Protein AF-A0A392MP93-F1 (afdb_monomer_lite)

Sequence (137 aa):
MNMLGHELLELIEVGVLEEDDIERVMSAKFNPNRCGFERKGDIWIRRGRKPDGVCLVVGTGTRGFENNSISDVIFSSSTVKKVGDSKAQYFWEAFPAGSDPLDRTTYMFTYVEPQPGSPKLEELLAEYWNLMPEYQA

Foldseek 3Di:
DDPVVVLVVLLVVQPQDPPVCVVVVVPDPPPPQFDDDPPPGTDDDQPPPHDQKDKQKDKDWDFDQPPAPDKDCWDFPDDFDCQFNWTWTKIKTKHQDDDDSRIMIIMIIIMTGSHRRPHHSVNVVVVCVVCVVVVSD

Organism: NCBI:txid97028

Secondary structure (DSSP, 8-state):
--HHHHHHHHHHHTTSS-HHHHHHHTTS---TT--EETTTEE--SSTTPPPS-EEEEEEEEEE--SS-S--EEEE-----EEETTEEE--EEEEEE-SSSTTEEEEEEEEEE---TTPPPHHHHHHHHHHHHHHHT-

Structure (mmCIF, N/CA/C/O backbone):
data_AF-A0A392MP93-F1
#
_entry.id   AF-A0A392MP93-F1
#
loop_
_atom_site.group_PDB
_atom_site.id
_atom_site.type_symbol
_atom_site.label_atom_id
_atom_site.label_alt_id
_atom_site.label_comp_id
_atom_site.label_asym_id
_atom_site.label_entity_id
_atom_site.label_seq_id
_atom_site.pdbx_PDB_ins_code
_atom_site.Cartn_x
_atom_site.Cartn_y
_atom_site.Cartn_z
_atom_site.occupancy
_atom_site.B_iso_or_equiv
_atom_site.auth_seq_id
_atom_site.auth_comp_id
_atom_site.auth_asym_id
_atom_site.auth_atom_id
_atom_site.pdbx_PDB_model_num
ATOM 1 N N . MET A 1 1 ? 11.183 11.822 22.420 1.00 38.47 1 MET A N 1
ATOM 2 C CA . MET A 1 1 ? 10.308 11.053 21.514 1.00 38.47 1 MET A CA 1
ATOM 3 C C . MET A 1 1 ? 9.676 12.039 20.543 1.00 38.47 1 MET A C 1
ATOM 5 O O . MET A 1 1 ? 9.160 13.053 20.995 1.00 38.47 1 MET A O 1
ATOM 9 N N . ASN A 1 2 ? 9.858 11.861 19.233 1.00 44.94 2 ASN A N 1
ATOM 10 C CA . ASN A 1 2 ? 9.216 12.718 18.228 1.00 44.94 2 ASN A CA 1
ATOM 11 C C . ASN A 1 2 ? 7.726 12.341 18.109 1.00 44.94 2 ASN A C 1
ATOM 13 O O . ASN A 1 2 ? 7.334 11.248 18.501 1.00 44.94 2 ASN A O 1
ATOM 17 N N . MET A 1 3 ? 6.900 13.245 17.578 1.00 47.88 3 MET A N 1
ATOM 18 C CA . MET A 1 3 ? 5.441 13.064 17.462 1.00 47.88 3 MET A CA 1
ATOM 19 C C . MET A 1 3 ? 5.053 11.780 16.698 1.00 47.88 3 MET A C 1
ATOM 21 O O . MET A 1 3 ? 4.071 11.141 17.051 1.00 47.88 3 MET A O 1
ATOM 25 N N . LEU A 1 4 ? 5.900 11.352 15.748 1.00 60.00 4 LEU A N 1
ATOM 26 C CA . LEU A 1 4 ? 5.768 10.094 15.000 1.00 60.00 4 LEU A CA 1
ATOM 27 C C . LEU A 1 4 ? 5.713 8.855 15.911 1.00 60.00 4 LEU A C 1
ATOM 29 O O . LEU A 1 4 ? 4.983 7.918 15.625 1.00 60.00 4 LEU A O 1
ATOM 33 N N . GLY A 1 5 ? 6.465 8.852 17.018 1.00 64.62 5 GLY A N 1
ATOM 34 C CA . GLY A 1 5 ? 6.482 7.720 17.944 1.00 64.62 5 GLY A CA 1
ATOM 35 C C . GLY A 1 5 ? 5.142 7.510 18.647 1.00 64.62 5 GLY A C 1
ATOM 36 O O . GLY A 1 5 ? 4.750 6.374 18.862 1.00 64.62 5 GLY A O 1
ATOM 37 N N . HIS A 1 6 ? 4.415 8.584 18.969 1.00 66.69 6 HIS A N 1
ATOM 38 C CA . HIS A 1 6 ? 3.086 8.461 19.574 1.00 66.69 6 HIS A CA 1
ATOM 39 C C . HIS A 1 6 ? 2.042 7.965 18.568 1.00 66.69 6 HIS A C 1
ATOM 41 O O . HIS A 1 6 ? 1.244 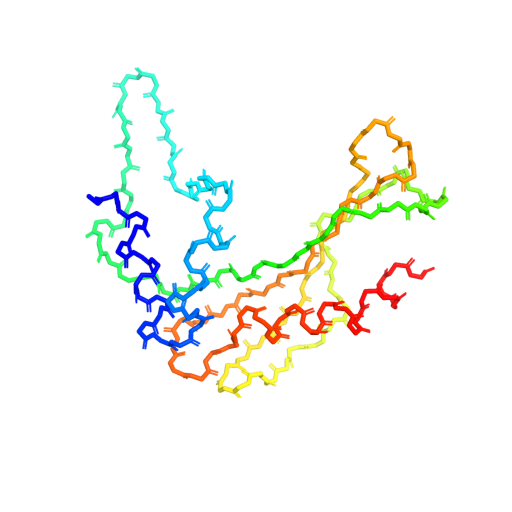7.106 18.918 1.00 66.69 6 HIS A O 1
ATOM 47 N N . GLU A 1 7 ? 2.084 8.440 17.319 1.00 68.31 7 GLU A N 1
ATOM 48 C CA . GLU A 1 7 ? 1.169 7.976 16.264 1.00 68.31 7 GLU A CA 1
ATOM 49 C C . GLU A 1 7 ? 1.387 6.489 15.930 1.00 68.31 7 GLU A C 1
ATOM 51 O O . GLU A 1 7 ? 0.424 5.756 15.727 1.00 68.31 7 GLU A O 1
ATOM 56 N N . LEU A 1 8 ? 2.637 6.010 15.934 1.00 73.56 8 LEU A N 1
ATOM 57 C CA . LEU A 1 8 ? 2.934 4.585 15.736 1.00 73.56 8 LEU A CA 1
ATOM 58 C C . LEU A 1 8 ? 2.447 3.715 16.903 1.00 73.56 8 LEU A C 1
ATOM 60 O O . LEU A 1 8 ? 1.941 2.622 16.670 1.00 73.56 8 LEU A O 1
ATOM 64 N N . LEU A 1 9 ? 2.537 4.206 18.144 1.00 78.88 9 LEU A N 1
ATOM 65 C CA . LEU A 1 9 ? 1.979 3.501 19.303 1.00 78.88 9 LEU A CA 1
ATOM 66 C C . LEU A 1 9 ? 0.454 3.365 19.221 1.00 78.88 9 LEU A C 1
ATOM 68 O O . LEU A 1 9 ? -0.081 2.345 19.642 1.00 78.88 9 LEU A O 1
ATOM 72 N N . GLU A 1 10 ? -0.251 4.348 18.653 1.00 80.06 10 GLU A N 1
ATOM 73 C CA . GLU A 1 10 ? -1.696 4.230 18.415 1.00 80.06 10 GLU A CA 1
ATOM 74 C C . GLU A 1 10 ? -2.017 3.114 17.412 1.00 80.06 10 GLU A C 1
ATOM 76 O O . GLU A 1 10 ? -3.016 2.420 17.581 1.00 80.06 10 GLU A O 1
ATOM 81 N N . LEU A 1 11 ? -1.166 2.902 16.400 1.00 80.31 11 LEU A N 1
ATOM 82 C CA . LEU A 1 11 ? -1.318 1.800 15.441 1.00 80.31 11 LEU A CA 1
ATOM 83 C C . LEU A 1 11 ? -1.047 0.427 16.065 1.00 80.31 11 LEU A C 1
ATOM 85 O O . LEU A 1 11 ? -1.688 -0.547 15.669 1.00 80.31 11 LEU A O 1
ATOM 89 N N . ILE A 1 12 ? -0.158 0.357 17.058 1.00 84.00 12 ILE A N 1
ATOM 90 C CA . ILE A 1 12 ? 0.022 -0.845 17.883 1.00 84.00 12 ILE A CA 1
ATOM 91 C C . ILE A 1 12 ? -1.200 -1.079 18.766 1.00 84.00 12 ILE A C 1
ATOM 93 O O . ILE A 1 12 ? -1.694 -2.200 18.840 1.00 84.00 12 ILE A O 1
ATOM 97 N N . GLU A 1 13 ? -1.730 -0.026 19.394 1.00 83.25 13 GLU A N 1
ATOM 98 C CA . GLU A 1 13 ? -2.925 -0.115 20.242 1.00 83.25 13 GLU A CA 1
ATOM 99 C C . GLU A 1 13 ? -4.121 -0.704 19.474 1.00 83.25 13 GLU A C 1
ATOM 101 O O . GLU A 1 13 ? -4.869 -1.513 20.022 1.00 83.25 13 GLU A O 1
ATOM 106 N N . VAL A 1 14 ? -4.286 -0.343 18.195 1.00 82.75 14 VAL A N 1
ATOM 107 C CA . VAL A 1 14 ? -5.352 -0.893 17.336 1.00 82.75 14 VAL A CA 1
ATOM 108 C C . VAL A 1 14 ? -4.972 -2.202 16.629 1.00 82.75 14 VAL A C 1
ATOM 110 O O . VAL A 1 14 ? -5.807 -2.769 15.925 1.00 82.75 14 VAL A O 1
ATOM 113 N N . GLY A 1 15 ? -3.747 -2.700 16.825 1.00 81.75 15 GLY A N 1
ATOM 114 C CA . GLY A 1 15 ? -3.266 -3.978 16.293 1.00 81.75 15 GLY A CA 1
ATOM 115 C C . GLY A 1 15 ? -2.905 -3.979 14.806 1.00 81.75 15 GLY A C 1
ATOM 116 O O . GLY A 1 15 ? -2.787 -5.051 14.226 1.00 81.75 15 GLY A O 1
ATOM 117 N N . VAL A 1 16 ? -2.740 -2.807 14.183 1.00 82.56 16 VAL A N 1
ATOM 118 C CA . VAL A 1 16 ? -2.316 -2.667 12.773 1.00 82.56 16 VAL A CA 1
ATOM 119 C C . VAL A 1 16 ? -0.813 -2.932 12.609 1.00 82.56 16 VAL A C 1
ATOM 121 O O . VAL A 1 16 ? -0.382 -3.392 11.548 1.00 82.56 16 VAL A O 1
ATOM 124 N N . LEU A 1 17 ? -0.033 -2.636 13.653 1.00 83.19 17 LEU A N 1
ATOM 125 C CA . LEU A 1 17 ? 1.405 -2.886 13.765 1.00 83.19 17 LEU A CA 1
ATOM 126 C C . LEU A 1 17 ? 1.704 -3.667 15.049 1.00 83.19 17 LEU A C 1
ATOM 128 O O . LEU A 1 17 ? 0.985 -3.536 16.038 1.00 83.19 17 LEU A O 1
ATOM 132 N N . GLU A 1 18 ? 2.800 -4.414 15.058 1.00 80.75 18 GLU A N 1
ATOM 133 C CA . GLU A 1 18 ? 3.396 -4.996 16.262 1.00 80.75 18 GLU A CA 1
ATOM 134 C C . GLU A 1 18 ? 4.541 -4.107 16.787 1.00 80.75 18 GLU A C 1
ATOM 136 O O . GLU A 1 18 ? 5.069 -3.258 16.066 1.00 80.75 18 GLU A O 1
ATOM 141 N N . GLU A 1 19 ? 4.946 -4.263 18.054 1.00 77.31 19 GLU A N 1
ATOM 142 C CA . GLU A 1 19 ? 6.067 -3.478 18.617 1.00 77.31 19 GLU A CA 1
ATOM 143 C C . GLU A 1 19 ? 7.356 -3.657 17.800 1.00 77.31 19 GLU A C 1
ATOM 145 O O . GLU A 1 19 ? 8.041 -2.676 17.495 1.00 77.31 19 GLU A O 1
ATOM 150 N N . ASP A 1 20 ? 7.615 -4.885 17.349 1.00 75.69 20 ASP A N 1
ATOM 151 C CA . ASP A 1 20 ? 8.752 -5.239 16.496 1.00 75.69 20 ASP A CA 1
ATOM 152 C C . ASP A 1 20 ? 8.663 -4.620 15.085 1.00 75.69 20 ASP A C 1
ATOM 154 O O . ASP A 1 20 ? 9.679 -4.486 14.393 1.00 75.69 20 ASP A O 1
ATOM 158 N N . ASP A 1 21 ? 7.469 -4.207 14.640 1.00 68.56 21 ASP A N 1
ATOM 159 C CA . ASP A 1 21 ? 7.291 -3.543 13.347 1.00 68.56 21 ASP A CA 1
ATOM 160 C C . ASP A 1 21 ? 7.785 -2.098 13.372 1.00 68.56 21 ASP A C 1
ATOM 162 O O . ASP A 1 21 ? 8.176 -1.583 12.326 1.00 68.56 21 ASP A O 1
ATOM 166 N N . ILE A 1 22 ? 7.836 -1.431 14.533 1.00 66.31 22 ILE A N 1
ATOM 167 C CA . ILE A 1 22 ? 8.288 -0.030 14.617 1.00 66.31 22 ILE A CA 1
ATOM 168 C C . ILE A 1 22 ? 9.707 0.120 14.065 1.00 66.31 22 ILE A C 1
ATOM 170 O O . ILE A 1 22 ? 9.977 1.054 13.303 1.00 66.31 22 ILE A O 1
ATOM 174 N N . GLU A 1 23 ? 10.613 -0.794 14.418 1.00 62.12 23 GLU A N 1
ATOM 175 C CA . GLU A 1 23 ? 12.000 -0.742 13.944 1.00 62.12 23 GLU A CA 1
ATOM 176 C C . GLU A 1 23 ? 12.103 -0.981 12.430 1.00 62.12 23 GLU A C 1
ATOM 178 O O . GLU A 1 23 ? 12.975 -0.408 11.775 1.00 62.12 23 GLU A O 1
ATOM 183 N N . ARG A 1 24 ? 11.187 -1.772 11.853 1.00 57.94 24 ARG A N 1
ATOM 184 C CA . ARG A 1 24 ? 11.163 -2.102 10.417 1.00 57.94 24 ARG A CA 1
ATOM 185 C C . ARG A 1 24 ? 10.460 -1.043 9.566 1.00 57.94 24 ARG A C 1
ATOM 187 O O . ARG A 1 24 ? 10.929 -0.722 8.473 1.00 57.94 24 ARG A O 1
ATOM 194 N N . VAL A 1 25 ? 9.363 -0.474 10.064 1.00 56.66 25 VAL A N 1
ATOM 195 C CA . VAL A 1 25 ? 8.553 0.550 9.384 1.00 56.66 25 VAL A CA 1
ATOM 196 C C . VAL A 1 25 ? 9.287 1.895 9.348 1.00 56.66 25 VAL A C 1
ATOM 198 O O . VAL A 1 25 ? 9.160 2.648 8.383 1.00 56.66 25 VAL A O 1
ATOM 201 N N . MET A 1 26 ? 10.135 2.191 10.339 1.00 52.38 26 MET A N 1
ATOM 202 C CA . MET A 1 26 ? 10.916 3.434 10.398 1.00 52.38 26 MET A CA 1
ATOM 203 C C . MET A 1 26 ? 12.247 3.405 9.615 1.00 52.38 26 MET A C 1
ATOM 205 O O . MET A 1 26 ? 13.220 4.038 10.030 1.00 52.38 26 MET A O 1
ATOM 209 N N . SER A 1 27 ? 12.323 2.742 8.455 1.00 45.78 27 SER A N 1
ATOM 210 C CA . SER A 1 27 ? 13.537 2.793 7.609 1.00 45.78 27 SER A CA 1
ATOM 211 C C . SER A 1 27 ? 13.730 4.146 6.900 1.00 45.78 27 SER A C 1
ATOM 213 O O . SER A 1 27 ? 14.850 4.520 6.549 1.00 45.78 27 SER A O 1
ATOM 215 N N . ALA A 1 28 ? 12.662 4.938 6.773 1.00 43.81 28 ALA A N 1
ATOM 216 C CA . ALA A 1 28 ? 12.708 6.325 6.334 1.00 43.81 28 ALA A CA 1
ATOM 217 C C . ALA A 1 28 ? 11.774 7.178 7.203 1.00 43.81 28 ALA A C 1
ATOM 219 O O . ALA A 1 28 ? 10.625 6.814 7.441 1.00 43.81 28 ALA A O 1
ATOM 220 N N . LYS A 1 29 ? 12.242 8.352 7.657 1.00 40.66 29 LYS A N 1
ATOM 221 C CA . LYS A 1 29 ? 11.376 9.384 8.257 1.00 40.66 29 LYS A CA 1
ATOM 222 C C . LYS A 1 29 ? 10.448 9.945 7.178 1.00 40.66 29 LYS A C 1
ATOM 224 O O . LYS A 1 29 ? 10.682 11.034 6.658 1.00 40.66 29 LYS A O 1
ATOM 229 N N . PHE A 1 30 ? 9.393 9.217 6.846 1.00 41.09 30 PHE A N 1
ATOM 230 C CA . PHE A 1 30 ? 8.268 9.788 6.131 1.00 41.09 30 PHE A CA 1
ATOM 231 C C . PHE A 1 30 ? 7.517 10.673 7.126 1.00 41.09 30 PHE A C 1
ATOM 233 O O . PHE A 1 30 ? 7.134 10.222 8.203 1.00 41.09 30 PHE A O 1
ATOM 240 N N . ASN A 1 31 ? 7.394 11.963 6.823 1.00 43.34 31 ASN A N 1
ATOM 241 C CA . ASN A 1 31 ? 6.705 12.927 7.676 1.00 43.34 31 ASN A CA 1
ATOM 242 C C . ASN A 1 31 ? 5.464 13.416 6.920 1.00 43.34 31 ASN A C 1
ATOM 244 O O . ASN A 1 31 ? 5.537 14.466 6.275 1.00 43.34 31 ASN A O 1
ATOM 248 N N . PRO A 1 32 ? 4.356 12.645 6.938 1.00 43.38 32 PRO A N 1
ATOM 249 C CA . PRO A 1 32 ? 3.257 12.820 5.991 1.00 43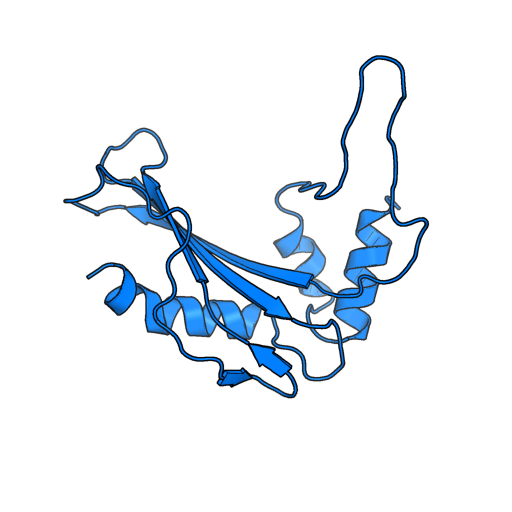.38 32 PRO A CA 1
ATOM 250 C C . PRO A 1 32 ? 2.527 14.165 6.082 1.00 43.38 32 PRO A C 1
ATOM 252 O O . PRO A 1 32 ? 1.641 14.419 5.281 1.00 43.38 32 PRO A O 1
ATOM 255 N N . ASN A 1 33 ? 2.876 15.043 7.027 1.00 47.00 33 ASN A N 1
ATOM 256 C CA . ASN A 1 33 ? 2.181 16.310 7.244 1.00 47.00 33 ASN A CA 1
ATOM 257 C C . ASN A 1 33 ? 3.115 17.511 7.499 1.00 47.00 33 ASN A C 1
ATOM 259 O O . ASN A 1 33 ? 2.655 18.542 7.990 1.00 47.00 33 ASN A O 1
ATOM 263 N N . ARG A 1 34 ? 4.421 17.424 7.192 1.00 45.47 34 ARG A N 1
ATOM 264 C CA . ARG A 1 34 ? 5.354 18.550 7.404 1.00 45.47 34 ARG A CA 1
ATOM 265 C C . ARG A 1 34 ? 5.478 19.423 6.156 1.00 45.47 34 ARG A C 1
ATOM 267 O O . ARG A 1 34 ? 6.396 19.255 5.360 1.00 45.47 34 ARG A O 1
ATOM 274 N N . CYS A 1 35 ? 4.611 20.425 6.034 1.00 43.94 35 CYS A N 1
ATOM 275 C CA . CYS A 1 35 ? 4.911 21.593 5.204 1.00 43.94 35 CYS A CA 1
ATOM 276 C C . CYS A 1 35 ? 5.760 22.579 6.015 1.00 43.94 35 CYS A C 1
ATOM 278 O O . CYS A 1 35 ? 5.248 23.283 6.886 1.00 43.94 35 CYS A O 1
ATOM 280 N N . GLY A 1 36 ? 7.061 22.630 5.732 1.00 45.44 36 GLY A N 1
ATOM 281 C CA . GLY A 1 36 ? 7.942 23.681 6.234 1.00 45.44 36 GLY A CA 1
ATOM 282 C C . GLY A 1 36 ? 7.949 24.864 5.270 1.00 45.44 36 GLY A C 1
ATOM 283 O O . GLY A 1 36 ? 8.347 24.714 4.120 1.00 45.44 36 GLY A O 1
ATOM 284 N N . PHE A 1 37 ? 7.532 26.046 5.727 1.00 53.81 37 PHE A N 1
ATOM 285 C CA . PHE A 1 37 ? 7.818 27.296 5.018 1.00 53.81 37 PHE A CA 1
ATOM 286 C C . PHE A 1 37 ? 9.018 27.962 5.691 1.00 53.81 37 PHE A C 1
ATOM 288 O O . PHE A 1 37 ? 9.019 28.100 6.915 1.00 53.81 37 PHE A O 1
ATOM 295 N N . GLU A 1 38 ? 9.983 28.439 4.898 1.00 47.69 38 GLU A N 1
ATOM 296 C CA . GLU A 1 38 ? 11.264 29.051 5.320 1.00 47.69 38 GLU A CA 1
ATOM 297 C C . GLU A 1 38 ? 11.160 30.083 6.460 1.00 47.69 38 GLU A C 1
ATOM 299 O O . GLU A 1 38 ? 12.132 30.339 7.161 1.00 47.69 38 GLU A O 1
ATOM 304 N N . ARG A 1 39 ? 9.978 30.680 6.668 1.00 54.66 39 ARG A N 1
ATOM 305 C CA . ARG A 1 39 ? 9.729 31.716 7.684 1.00 54.66 39 ARG A CA 1
ATOM 306 C C . ARG A 1 39 ? 8.593 31.416 8.668 1.00 54.66 39 ARG A C 1
ATOM 308 O O . ARG A 1 39 ? 8.275 32.282 9.476 1.00 54.66 39 ARG A O 1
ATOM 315 N N . LYS A 1 40 ? 7.946 30.244 8.604 1.00 54.69 40 LYS A N 1
ATOM 316 C CA . LYS A 1 40 ? 6.818 29.894 9.501 1.00 54.69 40 LYS A CA 1
ATOM 317 C C . LYS A 1 40 ? 7.088 28.707 10.430 1.00 54.69 40 LYS A C 1
ATOM 319 O O . LYS A 1 40 ? 6.224 28.390 11.240 1.00 54.69 40 LYS A O 1
ATOM 324 N N . GLY A 1 41 ? 8.272 28.097 10.353 1.00 54.12 41 GLY A N 1
ATOM 325 C CA . GLY A 1 41 ? 8.586 26.897 11.127 1.00 54.12 41 GLY A CA 1
ATOM 326 C C . GLY A 1 41 ? 7.703 25.707 10.738 1.00 54.12 41 GLY A C 1
ATOM 327 O O . GLY A 1 41 ? 6.986 25.744 9.735 1.00 54.12 41 GLY A O 1
ATOM 328 N N . ASP A 1 42 ? 7.770 24.642 11.532 1.00 54.03 42 ASP A N 1
ATOM 329 C CA . ASP A 1 42 ? 6.947 23.451 11.329 1.00 54.03 42 ASP A CA 1
ATOM 330 C C . ASP A 1 42 ? 5.502 23.710 11.756 1.00 54.03 42 ASP A C 1
ATOM 332 O O . ASP A 1 42 ? 5.236 24.024 12.919 1.00 54.03 42 ASP A O 1
ATOM 336 N N . ILE A 1 43 ? 4.557 23.539 10.833 1.00 52.03 43 ILE A N 1
ATOM 337 C CA . ILE A 1 43 ? 3.128 23.625 11.137 1.00 52.03 43 ILE A CA 1
ATOM 338 C C . ILE A 1 43 ? 2.585 22.206 11.307 1.00 52.03 43 ILE A C 1
ATOM 340 O O . ILE A 1 43 ? 2.503 21.443 10.349 1.00 52.03 43 ILE A O 1
ATOM 344 N N . TRP A 1 44 ? 2.190 21.869 12.535 1.00 56.97 44 TRP A N 1
ATOM 345 C CA . TRP A 1 44 ? 1.573 20.586 12.879 1.00 56.97 44 TRP A CA 1
ATOM 346 C C . TRP A 1 44 ? 0.050 20.732 12.903 1.00 56.97 44 TRP A C 1
ATOM 348 O O . TRP A 1 44 ? -0.499 21.438 13.749 1.00 56.97 44 TRP A O 1
ATOM 358 N N . ILE A 1 45 ? -0.645 20.070 11.979 1.00 57.09 45 ILE A N 1
ATOM 359 C CA . ILE A 1 45 ? -2.082 20.306 11.754 1.00 57.09 45 ILE A CA 1
ATOM 360 C C . ILE A 1 45 ? -2.964 19.543 12.764 1.00 57.09 45 ILE A C 1
ATOM 362 O O . ILE A 1 45 ? -4.066 19.991 13.072 1.00 57.09 45 ILE A O 1
ATOM 366 N N . ARG A 1 46 ? -2.485 18.429 13.343 1.00 58.94 46 ARG A N 1
ATOM 367 C CA . ARG A 1 46 ? -3.341 17.492 14.102 1.00 58.94 46 ARG A CA 1
ATOM 368 C C . ARG A 1 46 ? -3.328 17.602 15.629 1.00 58.94 46 ARG A C 1
ATOM 370 O O . ARG A 1 46 ? -4.208 17.028 16.255 1.00 58.94 46 ARG A O 1
ATOM 377 N N . ARG A 1 47 ? -2.406 18.359 16.244 1.00 64.88 47 ARG A N 1
ATOM 378 C CA . ARG A 1 47 ? -2.357 18.620 17.710 1.00 64.88 47 ARG A CA 1
ATOM 379 C C . ARG A 1 47 ? -2.606 17.380 18.608 1.00 64.88 47 ARG A C 1
ATOM 381 O O . ARG A 1 47 ? -3.269 17.501 19.632 1.00 64.88 47 ARG A O 1
ATOM 388 N N . GLY A 1 48 ? -2.097 16.202 18.234 1.00 63.75 48 GLY A N 1
ATOM 389 C CA . GLY A 1 48 ? -2.268 14.961 19.010 1.00 63.75 48 GLY A CA 1
ATOM 390 C C . GLY A 1 48 ? -3.650 14.301 18.910 1.00 63.75 48 GLY A C 1
ATOM 391 O O . GLY A 1 48 ? -3.969 13.436 19.715 1.00 63.75 48 GLY A O 1
ATOM 392 N N . ARG A 1 49 ? -4.495 14.712 17.958 1.00 67.62 49 ARG A N 1
ATOM 393 C CA . ARG A 1 49 ? -5.753 14.022 17.656 1.00 67.62 49 ARG A CA 1
ATOM 394 C C . ARG A 1 49 ? -5.468 12.756 16.843 1.00 67.62 49 ARG A C 1
ATOM 396 O O . ARG A 1 49 ? -4.792 12.855 15.816 1.00 67.62 49 ARG A O 1
ATOM 403 N N . LYS A 1 50 ? -6.051 11.626 17.268 1.00 68.69 50 LYS A N 1
ATOM 404 C CA . LYS A 1 50 ? -5.989 10.348 16.542 1.00 68.69 50 LYS A CA 1
ATOM 405 C C . LYS A 1 50 ? -6.422 10.526 15.075 1.00 68.69 50 LYS A C 1
ATOM 407 O O . LYS A 1 50 ? -7.345 11.307 14.812 1.00 68.69 50 LYS A O 1
ATOM 412 N N . PRO A 1 51 ? -5.772 9.847 14.114 1.00 71.75 51 PRO A N 1
ATOM 413 C CA . PRO A 1 51 ? -6.179 9.883 12.715 1.00 71.75 51 PRO A CA 1
ATOM 414 C C . PRO A 1 51 ? -7.595 9.318 12.528 1.00 71.75 51 PRO A C 1
ATOM 416 O O . PRO A 1 51 ? -7.859 8.196 12.935 1.00 71.75 51 PRO A O 1
ATOM 419 N N . ASP A 1 52 ? -8.481 10.046 11.835 1.00 76.00 52 ASP A N 1
ATOM 420 C CA . ASP A 1 52 ? -9.814 9.528 11.448 1.00 76.00 52 ASP A CA 1
ATOM 421 C C . ASP A 1 52 ? -9.734 8.460 10.327 1.00 76.00 52 ASP A C 1
ATOM 423 O O . ASP A 1 52 ? -10.722 7.834 9.962 1.00 76.00 52 ASP A O 1
ATOM 427 N N . GLY A 1 53 ? -8.548 8.275 9.742 1.00 78.75 53 GLY A N 1
ATOM 428 C CA . GLY A 1 53 ? -8.274 7.326 8.671 1.00 78.75 53 GLY A CA 1
ATOM 429 C C . GLY A 1 53 ? -6.776 7.224 8.409 1.00 78.75 53 GLY A C 1
ATOM 430 O O . GLY A 1 53 ? -6.030 8.191 8.612 1.00 78.75 53 GLY A O 1
ATOM 431 N N . VAL A 1 54 ? -6.343 6.051 7.959 1.00 84.00 54 VAL A N 1
ATOM 432 C CA . VAL A 1 54 ? -4.953 5.734 7.627 1.00 84.00 54 VAL A CA 1
ATOM 433 C C . VAL A 1 54 ? -4.864 5.177 6.211 1.00 84.00 54 VAL A C 1
ATOM 435 O O . VAL A 1 54 ? -5.758 4.467 5.752 1.00 84.00 54 VAL A O 1
ATOM 438 N N . CYS A 1 55 ? -3.782 5.521 5.514 1.00 87.88 55 CYS A N 1
ATOM 439 C CA . CYS A 1 55 ? -3.409 4.889 4.255 1.00 87.88 55 CYS A CA 1
ATOM 440 C C . CYS A 1 55 ? -2.325 3.858 4.564 1.00 87.88 55 CYS A C 1
ATOM 442 O O . CYS A 1 55 ? -1.233 4.233 4.995 1.00 87.88 55 CYS A O 1
ATOM 444 N N . LEU A 1 56 ? -2.639 2.579 4.387 1.00 87.00 56 LEU A N 1
ATOM 445 C CA . LEU A 1 56 ? -1.665 1.501 4.506 1.00 87.00 56 LEU A CA 1
ATOM 446 C C . LEU A 1 56 ? -1.052 1.270 3.133 1.00 87.00 56 LEU A C 1
ATOM 448 O O . LEU A 1 56 ? -1.790 1.090 2.166 1.00 87.00 56 LEU A O 1
ATOM 452 N N . VAL A 1 57 ? 0.277 1.287 3.055 1.00 90.50 57 VAL A N 1
ATOM 453 C CA . VAL A 1 57 ? 1.030 1.169 1.803 1.00 90.50 57 VAL A CA 1
ATOM 454 C C . VAL A 1 57 ? 2.083 0.083 1.965 1.00 90.50 57 VAL A C 1
ATOM 456 O O . VAL A 1 57 ? 2.870 0.115 2.908 1.00 90.50 57 VAL A O 1
ATOM 459 N N . VAL A 1 58 ? 2.121 -0.848 1.020 1.00 89.56 58 VAL A N 1
ATOM 460 C CA . VAL A 1 58 ? 3.187 -1.842 0.864 1.00 89.56 58 VAL A CA 1
ATOM 461 C C . VAL A 1 58 ? 3.725 -1.755 -0.554 1.00 89.56 58 VAL A C 1
ATOM 463 O O . VAL A 1 58 ? 3.012 -1.359 -1.473 1.00 89.56 58 VAL A O 1
ATOM 466 N N . GLY A 1 59 ? 4.986 -2.103 -0.761 1.00 91.56 59 GLY A N 1
ATOM 467 C CA . GLY A 1 59 ? 5.535 -2.115 -2.106 1.00 91.56 59 GLY A CA 1
ATOM 468 C C . GLY A 1 59 ? 6.981 -2.542 -2.165 1.00 91.56 59 GLY A C 1
ATOM 469 O O . GLY A 1 59 ? 7.656 -2.677 -1.145 1.00 91.56 59 GLY A O 1
ATOM 470 N N . THR A 1 60 ? 7.444 -2.755 -3.389 1.00 89.56 60 THR A N 1
ATOM 471 C CA . THR A 1 60 ? 8.799 -3.218 -3.672 1.00 89.56 60 THR A CA 1
ATOM 472 C C . THR A 1 60 ? 9.378 -2.512 -4.889 1.00 89.56 60 THR A C 1
ATOM 474 O O . THR A 1 60 ? 8.646 -2.038 -5.758 1.00 89.56 60 THR A O 1
ATOM 477 N N . GLY A 1 61 ? 10.708 -2.423 -4.927 1.00 90.38 61 GLY A N 1
ATOM 478 C CA . GLY A 1 61 ? 11.468 -2.133 -6.139 1.00 90.38 61 GLY A CA 1
ATOM 479 C C . GLY A 1 61 ? 11.973 -3.448 -6.720 1.00 90.38 61 GLY A C 1
ATOM 480 O O . GLY A 1 61 ? 12.704 -4.177 -6.050 1.00 90.38 61 GLY A O 1
ATOM 481 N N . THR A 1 62 ? 11.570 -3.760 -7.944 1.00 87.00 62 THR A N 1
ATOM 482 C CA . THR A 1 62 ? 11.832 -5.044 -8.607 1.00 87.00 62 THR A CA 1
ATOM 483 C C . THR A 1 62 ? 12.428 -4.828 -9.991 1.00 87.00 62 THR A C 1
ATOM 485 O O . THR A 1 62 ? 12.236 -3.773 -10.586 1.00 87.00 62 THR A O 1
ATOM 488 N N . ARG A 1 63 ? 13.152 -5.827 -10.507 1.00 88.50 63 ARG A N 1
ATOM 489 C CA . ARG A 1 63 ? 13.801 -5.781 -11.827 1.00 88.50 63 ARG A CA 1
ATOM 490 C C . ARG A 1 63 ? 13.138 -6.734 -12.809 1.00 88.50 63 ARG A C 1
ATOM 492 O O . ARG A 1 63 ? 12.555 -7.728 -12.385 1.00 88.50 63 ARG A O 1
ATOM 499 N N . GLY A 1 64 ? 13.347 -6.491 -14.100 1.00 87.12 64 GLY A N 1
ATOM 500 C CA . GLY A 1 64 ? 12.979 -7.420 -15.174 1.00 87.12 64 GLY A CA 1
ATOM 501 C C . GLY A 1 64 ? 11.695 -7.056 -15.917 1.00 87.12 64 GLY A C 1
ATOM 502 O O . GLY A 1 64 ? 11.125 -7.911 -16.586 1.00 87.12 64 GLY A O 1
ATOM 503 N N . PHE A 1 65 ? 11.242 -5.805 -15.820 1.00 88.12 65 PHE A N 1
ATOM 504 C CA . PHE A 1 65 ? 10.064 -5.325 -16.542 1.00 88.12 65 PHE A CA 1
ATOM 505 C C . PHE A 1 65 ? 10.477 -4.821 -17.927 1.00 88.12 65 PHE A C 1
ATOM 507 O O . PHE A 1 65 ? 10.981 -3.708 -18.056 1.00 88.12 65 PHE A O 1
ATOM 514 N N . GLU A 1 66 ? 10.273 -5.631 -18.969 1.00 84.62 66 GLU A N 1
ATOM 515 C CA . GLU A 1 66 ? 10.647 -5.270 -20.348 1.00 84.62 66 GLU A CA 1
ATOM 516 C C . GLU A 1 66 ? 9.842 -4.067 -20.878 1.00 84.62 66 GLU A C 1
ATOM 518 O O . GLU A 1 66 ? 10.386 -3.201 -21.564 1.00 84.62 66 GLU A O 1
ATOM 523 N N . ASN A 1 67 ? 8.561 -3.968 -20.504 1.00 83.00 67 ASN A N 1
ATOM 524 C CA . ASN A 1 67 ? 7.665 -2.872 -20.879 1.00 83.00 67 ASN A CA 1
ATOM 525 C C . ASN A 1 67 ? 7.480 -1.888 -19.712 1.00 83.00 67 ASN A C 1
ATOM 527 O O . ASN A 1 67 ? 6.451 -1.883 -19.042 1.00 83.00 67 ASN A O 1
ATOM 531 N N . ASN A 1 68 ? 8.484 -1.044 -19.465 1.00 89.31 68 ASN A N 1
ATOM 532 C CA . ASN A 1 68 ? 8.541 -0.150 -18.300 1.00 89.31 68 ASN A CA 1
ATOM 533 C C . ASN A 1 68 ? 8.751 1.326 -18.692 1.00 89.31 68 ASN A C 1
ATOM 535 O O . ASN A 1 68 ? 9.627 2.012 -18.177 1.00 89.31 68 ASN A O 1
ATOM 539 N N . SER A 1 69 ? 7.976 1.820 -19.658 1.00 87.44 69 SER A N 1
ATOM 540 C CA . SER A 1 69 ? 8.056 3.213 -20.137 1.00 87.44 69 SER A CA 1
ATOM 541 C C . SER A 1 69 ? 6.932 4.114 -19.620 1.00 87.44 69 SER A C 1
ATOM 543 O O . SER A 1 69 ? 6.971 5.326 -19.837 1.00 87.44 69 SER A O 1
ATOM 545 N N . ILE A 1 70 ? 5.938 3.536 -18.941 1.00 88.12 70 ILE A N 1
ATOM 546 C CA . ILE A 1 70 ? 4.763 4.236 -18.418 1.00 88.12 70 ILE A CA 1
ATOM 547 C C . ILE A 1 70 ? 4.590 3.987 -16.921 1.00 88.12 70 ILE A C 1
ATOM 549 O O . ILE A 1 70 ? 5.028 2.965 -16.380 1.00 88.12 70 ILE A O 1
ATOM 553 N N . SER A 1 71 ? 3.921 4.936 -16.273 1.00 89.50 71 SER A N 1
ATOM 554 C CA . SER A 1 71 ? 3.590 4.874 -14.855 1.00 89.50 71 SER A CA 1
ATOM 555 C C . SER A 1 71 ? 2.082 4.812 -14.657 1.00 89.50 71 SER A C 1
ATOM 557 O O . SER A 1 71 ? 1.335 5.544 -15.310 1.00 89.50 71 SER A O 1
ATOM 559 N N . ASP A 1 72 ? 1.661 4.000 -13.700 1.00 89.25 72 ASP A N 1
ATOM 560 C CA . ASP A 1 72 ? 0.293 3.943 -13.209 1.00 89.25 72 ASP A CA 1
ATOM 561 C C . ASP A 1 72 ? 0.196 4.868 -12.003 1.00 89.25 72 ASP A C 1
ATOM 563 O O . ASP A 1 72 ? 0.818 4.605 -10.977 1.00 89.25 72 ASP A O 1
ATOM 567 N N . VAL A 1 73 ? -0.541 5.973 -12.135 1.00 87.06 73 VAL A N 1
ATOM 568 C CA . VAL A 1 73 ? -0.683 6.954 -11.044 1.00 87.06 73 VAL A CA 1
ATOM 569 C C . VAL A 1 73 ? -1.653 6.435 -9.983 1.00 87.06 73 VAL A C 1
ATOM 571 O O . VAL A 1 73 ? -1.353 6.475 -8.797 1.00 87.06 73 VAL A O 1
ATOM 574 N N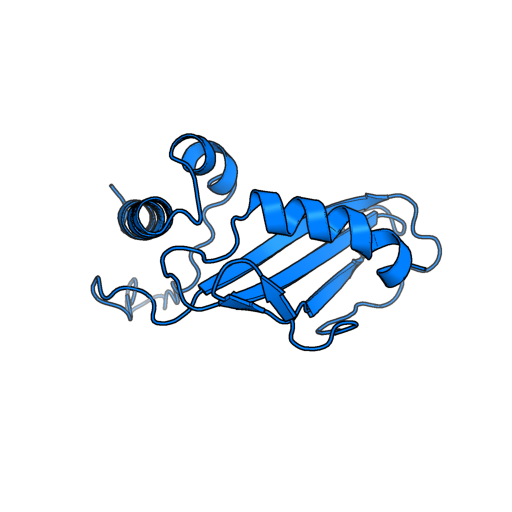 . ILE A 1 74 ? -2.823 5.949 -10.411 1.00 89.94 74 ILE A N 1
ATOM 575 C CA . ILE A 1 74 ? -3.795 5.247 -9.566 1.00 89.94 74 ILE A CA 1
ATOM 576 C C . ILE A 1 74 ? -4.504 4.216 -10.439 1.00 89.94 74 ILE A C 1
ATOM 578 O O . ILE A 1 74 ? -5.223 4.578 -11.372 1.00 89.94 74 ILE A O 1
ATOM 582 N N . PHE A 1 75 ? -4.356 2.942 -10.099 1.00 90.25 75 PHE A N 1
ATOM 583 C CA . PHE A 1 75 ? -5.101 1.844 -10.704 1.00 90.25 75 PHE A CA 1
ATOM 584 C C . PHE A 1 75 ? -5.846 1.055 -9.626 1.00 90.25 75 PHE A C 1
ATOM 586 O O . PHE A 1 75 ? -5.339 0.873 -8.526 1.00 90.25 75 PHE A O 1
ATOM 593 N N . SER A 1 76 ? -7.054 0.570 -9.913 1.00 88.94 76 SER A N 1
ATOM 594 C CA . SER A 1 76 ? -7.770 -0.328 -9.003 1.00 88.94 76 SER A CA 1
ATOM 595 C C . SER A 1 76 ? -8.321 -1.515 -9.776 1.00 88.94 76 SER A C 1
ATOM 597 O O . SER A 1 76 ? -9.207 -1.359 -10.613 1.00 88.94 76 SER A O 1
ATOM 599 N N . SER A 1 77 ? -7.806 -2.704 -9.468 1.00 77.56 77 SER A N 1
ATOM 600 C CA . SER A 1 77 ? -8.298 -3.987 -9.985 1.00 77.56 77 SER A CA 1
ATOM 601 C C . SER A 1 77 ? -9.345 -4.640 -9.085 1.00 77.56 77 SER A C 1
ATOM 603 O O . SER A 1 77 ? -9.892 -5.681 -9.435 1.00 77.56 77 SER A O 1
ATOM 605 N N . SER A 1 78 ? -9.629 -4.065 -7.912 1.00 80.94 78 SER A N 1
ATOM 606 C CA . SER A 1 78 ? -10.451 -4.710 -6.886 1.00 80.94 78 SER A CA 1
ATOM 607 C C . SER A 1 78 ? -11.747 -3.955 -6.613 1.00 80.94 78 SER A C 1
ATOM 609 O O . SER A 1 78 ? -11.783 -2.726 -6.552 1.00 80.94 78 SER A O 1
ATOM 611 N N . THR A 1 79 ? -12.827 -4.705 -6.392 1.00 88.19 79 THR A N 1
ATOM 612 C CA . THR A 1 79 ? -14.020 -4.181 -5.722 1.00 88.19 79 THR A CA 1
ATOM 613 C C . THR A 1 79 ? -13.762 -4.064 -4.223 1.00 88.19 79 THR A C 1
ATOM 615 O O . THR A 1 79 ? -12.946 -4.804 -3.671 1.00 88.19 79 THR A O 1
ATOM 618 N N . VAL A 1 80 ? -14.510 -3.192 -3.542 1.00 88.94 80 VAL A N 1
ATOM 619 C CA . VAL A 1 80 ? -14.480 -3.102 -2.074 1.00 88.94 80 VAL A CA 1
ATOM 620 C C . VAL A 1 80 ? -14.715 -4.487 -1.464 1.00 88.94 80 VAL A C 1
ATOM 622 O O . VAL A 1 80 ? -15.723 -5.134 -1.750 1.00 88.94 80 VAL A O 1
ATOM 625 N N . LYS A 1 81 ? -13.799 -4.922 -0.600 1.00 86.06 81 LYS A N 1
ATOM 626 C CA . LYS A 1 81 ? -13.846 -6.207 0.100 1.00 86.06 81 LYS A CA 1
ATOM 627 C C . LYS A 1 81 ? -13.795 -6.025 1.611 1.00 86.06 81 LYS A C 1
ATOM 629 O O . LYS A 1 81 ? -13.340 -4.999 2.115 1.00 86.06 81 LYS A O 1
ATOM 634 N N . LYS A 1 82 ? -14.288 -7.027 2.339 1.00 86.19 82 LYS A N 1
ATOM 635 C CA . LYS A 1 82 ? -14.139 -7.102 3.796 1.00 86.19 82 LYS A CA 1
ATOM 636 C C . LYS A 1 82 ? -12.768 -7.711 4.109 1.00 86.19 82 LYS A C 1
ATOM 638 O O . LYS A 1 82 ? -12.478 -8.799 3.621 1.00 86.19 82 LYS A O 1
ATOM 643 N N . VAL A 1 83 ? -11.949 -7.012 4.891 1.00 81.38 83 VAL A N 1
ATOM 644 C CA . VAL A 1 83 ? -10.630 -7.469 5.361 1.00 81.38 83 VAL A CA 1
ATOM 645 C C . VAL A 1 83 ? -10.584 -7.227 6.863 1.00 81.38 83 VAL A C 1
ATOM 647 O O . VAL A 1 83 ? -10.721 -6.083 7.300 1.00 81.38 83 VAL A O 1
ATOM 650 N N . GLY A 1 84 ? -10.487 -8.304 7.644 1.00 79.31 84 GLY A N 1
ATOM 651 C CA . GLY A 1 84 ? -10.796 -8.248 9.073 1.00 79.31 84 GLY A CA 1
ATOM 652 C C . GLY A 1 84 ? -12.217 -7.716 9.287 1.00 79.31 84 GLY A C 1
ATOM 653 O O . GLY A 1 84 ? -13.154 -8.193 8.646 1.00 79.31 84 GLY A O 1
ATOM 654 N N . ASP A 1 85 ? -12.373 -6.688 10.118 1.00 82.44 85 ASP A N 1
ATOM 655 C CA . ASP A 1 85 ? -13.643 -5.978 10.335 1.00 82.44 85 ASP A CA 1
ATOM 656 C C . ASP A 1 85 ? -13.777 -4.676 9.531 1.00 82.44 85 ASP A C 1
ATOM 658 O O . ASP A 1 85 ? -14.796 -3.984 9.603 1.00 82.44 85 ASP A O 1
ATOM 662 N N . SER A 1 86 ? -12.793 -4.383 8.683 1.00 83.38 86 SER A N 1
ATOM 663 C CA . SER A 1 86 ? -12.755 -3.185 7.851 1.00 83.38 86 SER A CA 1
ATOM 664 C C . SER A 1 86 ? -13.205 -3.459 6.414 1.00 83.38 86 SER A C 1
ATOM 666 O O . SER A 1 86 ? -13.168 -4.582 5.905 1.00 83.38 86 SER A O 1
ATOM 668 N N . LYS A 1 87 ? -13.657 -2.401 5.733 1.00 87.06 87 LYS A N 1
ATOM 669 C CA . LYS A 1 87 ? -13.875 -2.408 4.281 1.00 87.06 87 LYS A CA 1
ATOM 670 C C . LYS A 1 87 ? -12.650 -1.800 3.614 1.00 87.06 87 LYS A C 1
ATOM 672 O O . LYS A 1 87 ? -12.295 -0.671 3.934 1.00 87.06 87 LYS A O 1
ATOM 677 N N . ALA A 1 88 ? -12.035 -2.532 2.698 1.00 88.12 88 ALA A N 1
ATOM 678 C CA . ALA A 1 88 ? -10.827 -2.115 2.004 1.00 88.12 88 ALA A CA 1
ATOM 679 C C . ALA A 1 88 ? -11.012 -2.226 0.490 1.00 88.12 88 ALA A C 1
ATOM 681 O O . ALA A 1 88 ? -11.662 -3.147 -0.009 1.00 88.12 88 ALA A O 1
ATOM 682 N N . GLN A 1 89 ? -10.419 -1.288 -0.238 1.00 93.38 89 GLN A N 1
ATOM 683 C CA . GLN A 1 89 ? -10.254 -1.357 -1.684 1.00 93.38 89 GLN A CA 1
ATOM 684 C C . GLN A 1 89 ? -8.782 -1.130 -1.978 1.00 93.38 89 GLN A C 1
ATOM 686 O O . GLN A 1 89 ? -8.173 -0.218 -1.420 1.00 93.38 89 GLN A O 1
ATOM 691 N N . TYR A 1 90 ? -8.220 -1.975 -2.833 1.00 93.62 90 TYR A N 1
ATOM 692 C CA . TYR A 1 90 ? -6.810 -1.899 -3.168 1.00 93.62 90 TYR A CA 1
ATOM 693 C C . TYR A 1 90 ? -6.603 -1.041 -4.403 1.00 93.62 90 TYR A C 1
ATOM 695 O O . TYR A 1 90 ? -7.302 -1.177 -5.418 1.00 93.62 90 TYR A O 1
ATOM 703 N N . PHE A 1 91 ? -5.619 -0.166 -4.272 1.00 94.81 91 PHE A N 1
ATOM 704 C CA . PHE A 1 91 ? -5.125 0.717 -5.304 1.00 94.81 91 PHE A CA 1
ATOM 705 C C . PHE A 1 91 ? -3.655 0.416 -5.543 1.00 94.81 91 PHE A C 1
ATOM 707 O O . PHE A 1 91 ? -2.941 0.023 -4.623 1.00 94.81 91 PHE A O 1
ATOM 714 N N . TRP A 1 92 ? -3.221 0.621 -6.774 1.00 95.75 92 TRP A N 1
ATOM 715 C CA . TRP A 1 92 ? -1.863 0.395 -7.218 1.00 95.75 92 TRP A CA 1
ATOM 716 C C . TRP A 1 92 ? -1.283 1.680 -7.785 1.00 95.75 92 TRP A C 1
ATOM 718 O O . TRP A 1 92 ? -1.982 2.452 -8.448 1.00 95.75 92 TRP A O 1
ATOM 728 N N . GLU A 1 93 ? 0.003 1.872 -7.530 1.00 95.19 93 GLU A N 1
ATOM 729 C CA . GLU A 1 93 ? 0.844 2.863 -8.186 1.00 95.19 93 GLU A CA 1
ATOM 730 C C . GLU A 1 93 ? 2.124 2.152 -8.616 1.00 95.19 93 GLU A C 1
ATOM 732 O O . GLU A 1 93 ? 2.704 1.383 -7.844 1.00 95.19 93 GLU A O 1
ATOM 737 N N . ALA A 1 94 ? 2.576 2.375 -9.845 1.00 93.50 94 ALA A N 1
ATOM 738 C CA . ALA A 1 94 ? 3.840 1.814 -10.296 1.00 93.50 94 ALA A CA 1
ATOM 739 C C . ALA A 1 94 ? 4.553 2.753 -11.258 1.00 93.50 94 ALA A C 1
ATOM 741 O O . ALA A 1 94 ? 3.928 3.391 -12.101 1.00 93.50 94 ALA A O 1
ATOM 742 N N . PHE A 1 95 ? 5.873 2.830 -11.141 1.00 93.25 95 PHE A N 1
ATOM 743 C CA . PHE A 1 95 ? 6.690 3.705 -11.970 1.00 93.25 95 PHE A CA 1
ATOM 744 C C . PHE A 1 95 ? 8.070 3.100 -12.234 1.00 93.25 95 PHE A C 1
ATOM 746 O O . PHE A 1 95 ? 8.601 2.376 -11.382 1.00 93.25 95 PHE A O 1
ATOM 753 N N . PRO A 1 96 ? 8.683 3.422 -13.385 1.00 90.75 96 PRO A N 1
ATOM 754 C CA . PRO A 1 96 ? 10.088 3.126 -13.624 1.00 90.75 96 PRO A CA 1
ATOM 755 C C . PRO A 1 96 ? 10.940 3.784 -12.538 1.00 90.75 96 PRO A C 1
ATOM 757 O O . PRO A 1 96 ? 10.735 4.953 -12.200 1.00 90.75 96 PRO A O 1
ATOM 760 N N . ALA A 1 97 ? 11.878 3.043 -11.964 1.00 86.00 97 ALA A N 1
ATOM 761 C CA . ALA A 1 97 ? 12.683 3.500 -10.841 1.00 86.00 97 ALA A CA 1
ATOM 762 C C . ALA A 1 97 ? 14.143 3.088 -11.018 1.00 86.00 97 ALA A C 1
ATOM 764 O O . ALA A 1 97 ? 14.447 2.190 -11.780 1.00 86.00 97 ALA A O 1
ATOM 765 N N . GLY A 1 98 ? 15.062 3.727 -10.292 1.00 74.75 98 GLY A N 1
ATOM 766 C CA . GLY A 1 98 ? 16.483 3.379 -10.358 1.00 74.75 98 GLY A CA 1
ATOM 767 C C . GLY A 1 98 ? 17.194 3.857 -11.629 1.00 74.75 98 GLY A C 1
ATOM 768 O O . GLY A 1 98 ? 16.736 4.760 -12.326 1.00 74.75 98 GLY A O 1
ATOM 769 N N . SER A 1 99 ? 18.384 3.300 -11.871 1.00 74.81 99 SER A N 1
ATOM 770 C CA . SER A 1 99 ? 19.239 3.630 -13.022 1.00 74.81 99 SER A CA 1
ATOM 771 C C . SER A 1 99 ? 19.076 2.668 -14.200 1.00 74.81 99 SER A C 1
ATOM 773 O O . SER A 1 99 ? 19.575 2.959 -15.285 1.00 74.81 99 SER A O 1
ATOM 775 N N . ASP A 1 100 ? 18.445 1.514 -13.976 1.00 82.75 100 ASP A N 1
ATOM 776 C CA . ASP A 1 100 ? 18.194 0.500 -14.997 1.00 82.75 100 ASP A CA 1
ATOM 777 C C . ASP A 1 100 ? 16.767 0.676 -15.552 1.00 82.75 100 ASP A C 1
ATOM 779 O O . ASP A 1 100 ? 15.825 0.759 -14.765 1.00 82.75 100 ASP A O 1
ATOM 783 N N . PRO A 1 101 ? 16.563 0.735 -16.881 1.00 83.94 101 PRO A N 1
ATOM 784 C CA . PRO A 1 101 ? 15.228 0.836 -17.475 1.00 83.94 101 PRO A CA 1
ATOM 785 C C . PRO A 1 101 ? 14.270 -0.306 -17.097 1.00 83.94 101 PRO A C 1
ATOM 787 O O . PRO A 1 101 ? 13.059 -0.144 -17.221 1.00 83.94 101 PRO A O 1
ATOM 790 N N . LEU A 1 102 ? 14.791 -1.450 -16.647 1.00 89.81 102 LEU A N 1
ATOM 791 C CA . LEU A 1 102 ? 14.012 -2.620 -16.234 1.00 89.81 102 LEU A CA 1
ATOM 792 C C . LEU A 1 102 ? 13.619 -2.596 -14.751 1.00 89.81 102 LEU A C 1
ATOM 794 O O . LEU A 1 102 ? 12.901 -3.497 -14.304 1.00 89.81 102 LEU A O 1
ATOM 798 N N . ASP A 1 103 ? 14.099 -1.614 -13.986 1.00 91.50 103 ASP A N 1
ATOM 799 C CA . ASP A 1 103 ? 13.780 -1.443 -12.572 1.00 91.50 103 ASP A CA 1
ATOM 800 C C . ASP A 1 103 ? 12.430 -0.704 -12.441 1.00 91.50 103 ASP A C 1
ATOM 802 O O . ASP A 1 103 ? 12.202 0.369 -13.008 1.00 91.50 103 ASP A O 1
ATOM 806 N N . ARG A 1 104 ? 11.494 -1.280 -11.684 1.00 91.50 104 ARG A N 1
ATOM 807 C CA . ARG A 1 104 ? 10.145 -0.740 -11.462 1.00 91.50 104 ARG A CA 1
ATOM 808 C C . ARG A 1 104 ? 9.812 -0.783 -9.981 1.00 91.50 104 ARG A C 1
ATOM 810 O O . ARG A 1 104 ? 9.940 -1.825 -9.335 1.00 91.50 104 ARG A O 1
ATOM 817 N N . THR A 1 105 ? 9.352 0.344 -9.452 1.00 92.81 105 THR A N 1
ATOM 818 C CA . THR A 1 105 ? 8.757 0.411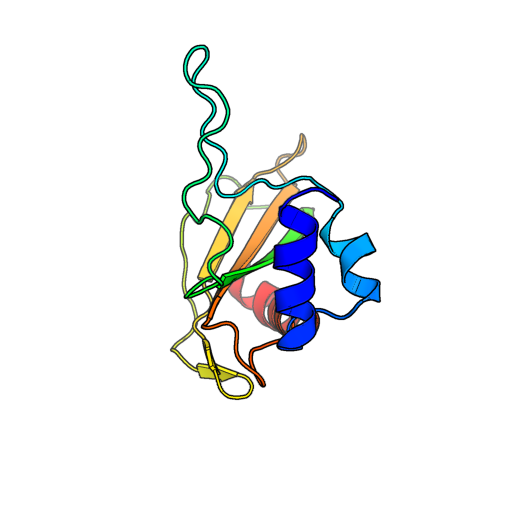 -8.117 1.00 92.81 105 THR A CA 1
ATOM 819 C C . THR A 1 105 ? 7.262 0.189 -8.237 1.00 92.81 105 THR A C 1
ATOM 821 O O . THR A 1 105 ? 6.618 0.787 -9.096 1.00 92.81 105 THR A O 1
ATOM 824 N N . THR A 1 106 ? 6.715 -0.662 -7.373 1.00 93.12 106 THR A N 1
ATOM 825 C CA . THR A 1 106 ? 5.286 -0.980 -7.328 1.00 93.12 106 THR A CA 1
ATOM 826 C C . THR A 1 106 ? 4.771 -0.881 -5.907 1.00 93.12 106 THR A C 1
ATOM 828 O O . THR A 1 106 ? 5.244 -1.616 -5.037 1.00 93.12 106 THR A O 1
ATOM 831 N N . TYR A 1 107 ? 3.763 -0.043 -5.699 1.00 94.75 107 TYR A N 1
ATOM 832 C CA . TYR A 1 107 ? 3.017 0.086 -4.457 1.00 94.75 107 TYR A CA 1
ATOM 833 C C . TYR A 1 107 ? 1.607 -0.481 -4.603 1.00 94.75 107 TYR A C 1
ATOM 835 O O . TYR A 1 107 ? 0.965 -0.318 -5.639 1.00 94.75 107 TYR A O 1
ATOM 843 N N . MET A 1 108 ? 1.115 -1.093 -3.529 1.00 94.12 108 MET A N 1
ATOM 844 C CA . MET A 1 108 ? -0.302 -1.336 -3.295 1.00 94.12 108 MET A CA 1
ATOM 845 C C . MET A 1 108 ? -0.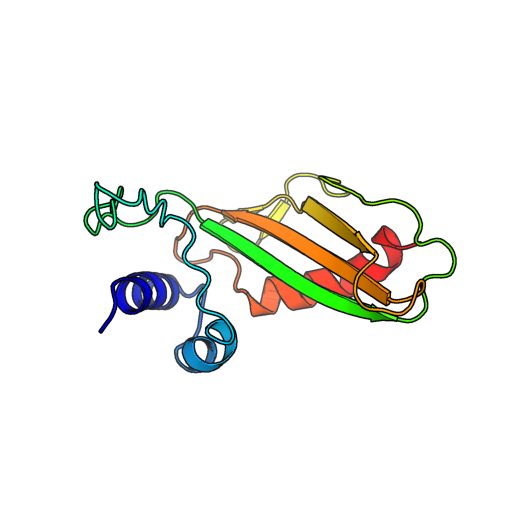703 -0.639 -2.003 1.00 94.12 108 MET A C 1
ATOM 847 O O . MET A 1 108 ? 0.006 -0.720 -0.995 1.00 94.12 108 MET A O 1
ATOM 851 N N . PHE A 1 109 ? -1.841 0.041 -2.019 1.00 93.69 109 PHE A N 1
ATOM 852 C CA . PHE A 1 109 ? -2.327 0.766 -0.860 1.00 93.69 109 PHE A CA 1
ATOM 853 C C . PHE A 1 109 ? -3.839 0.692 -0.691 1.00 93.69 109 PHE A C 1
ATOM 855 O O . PHE A 1 109 ? -4.592 0.422 -1.627 1.00 93.69 109 PHE A O 1
ATOM 862 N N . THR A 1 110 ? -4.280 0.929 0.541 1.00 91.75 110 THR A N 1
ATOM 863 C CA . THR A 1 110 ? -5.692 0.987 0.921 1.00 91.75 110 THR A CA 1
ATOM 864 C C . THR A 1 110 ? -5.911 2.039 1.994 1.00 91.75 110 THR A C 1
ATOM 866 O O . THR A 1 110 ? -5.051 2.274 2.842 1.00 91.75 110 THR A O 1
ATOM 869 N N . TYR A 1 111 ? -7.103 2.624 1.997 1.00 89.75 111 TYR A N 1
ATOM 870 C CA . TYR A 1 111 ? -7.561 3.505 3.063 1.00 89.75 111 TYR A CA 1
ATOM 871 C C . TYR A 1 111 ? -8.456 2.727 4.020 1.00 89.75 111 TYR A C 1
ATOM 873 O O . TYR A 1 111 ? -9.378 2.043 3.574 1.00 89.75 111 TYR A O 1
ATOM 881 N N . VAL A 1 112 ? -8.189 2.823 5.320 1.00 86.56 112 VAL A N 1
ATOM 882 C CA . VAL A 1 112 ? -9.001 2.190 6.369 1.00 86.56 112 VAL A CA 1
ATOM 883 C C . VAL A 1 112 ? -9.140 3.110 7.578 1.00 86.56 112 VAL A C 1
ATOM 885 O O . VAL A 1 112 ? -8.333 4.016 7.789 1.00 86.56 112 VAL A O 1
ATOM 888 N N . GLU A 1 113 ? -10.169 2.871 8.383 1.00 85.44 113 GLU A N 1
ATOM 889 C CA . GLU A 1 113 ? -10.272 3.448 9.722 1.00 85.44 113 GLU A CA 1
ATOM 890 C C . GLU A 1 113 ? -9.333 2.681 10.675 1.00 85.44 113 GLU A C 1
ATOM 892 O O . GLU A 1 113 ? -9.282 1.449 10.617 1.00 85.44 113 GLU A O 1
ATOM 897 N N . PRO A 1 114 ? -8.541 3.356 11.524 1.00 82.25 114 PRO A N 1
ATOM 898 C CA . PRO A 1 114 ? -7.696 2.682 12.505 1.00 82.25 114 PRO A CA 1
ATOM 899 C C . PRO A 1 114 ? -8.552 2.201 13.686 1.00 82.25 114 PRO A C 1
ATOM 901 O O . PRO A 1 114 ? -8.816 2.946 14.628 1.00 82.25 114 PRO A O 1
ATOM 904 N N . GLN A 1 115 ? -8.989 0.945 13.625 1.00 83.38 115 GLN A N 1
ATOM 905 C CA . GLN A 1 115 ? -9.843 0.303 14.624 1.00 83.38 115 GLN A CA 1
ATOM 906 C C . GLN A 1 115 ? -9.388 -1.144 14.875 1.00 83.38 115 GLN A C 1
ATOM 908 O O . GLN A 1 115 ? -8.727 -1.723 14.009 1.00 83.38 115 GLN A O 1
ATOM 913 N N . PRO A 1 116 ? -9.752 -1.759 16.017 1.00 84.19 116 PRO A N 1
ATOM 914 C CA . PRO A 1 116 ? -9.518 -3.183 16.231 1.00 84.19 116 PRO A CA 1
ATOM 915 C C . PRO A 1 116 ? -10.091 -4.021 15.083 1.00 84.19 116 PRO A C 1
ATOM 917 O O . PRO A 1 116 ? -11.220 -3.794 14.648 1.00 84.19 116 PRO A O 1
ATOM 920 N N . GLY A 1 117 ? -9.307 -4.977 14.586 1.00 83.12 117 GLY A N 1
ATOM 921 C CA . GLY A 1 117 ? -9.684 -5.793 13.429 1.00 83.12 117 GLY A CA 1
ATOM 922 C C . GLY A 1 117 ? -9.444 -5.121 12.073 1.00 83.12 117 GLY A C 1
ATOM 923 O O . GLY A 1 117 ? -9.830 -5.688 11.050 1.00 83.12 117 GLY A O 1
ATOM 924 N N . SER A 1 118 ? -8.815 -3.941 12.031 1.00 86.19 118 SER A N 1
ATOM 925 C CA . SER A 1 118 ? -8.262 -3.405 10.785 1.00 86.19 118 SER A CA 1
ATOM 926 C C . SER A 1 118 ? -7.113 -4.270 10.260 1.00 86.19 118 SER A C 1
ATOM 928 O O . SER A 1 118 ? -6.453 -4.944 11.050 1.00 86.19 118 SER A O 1
ATOM 930 N N . PRO A 1 119 ? -6.863 -4.257 8.937 1.00 85.00 119 PRO A N 1
ATOM 931 C CA . PRO A 1 119 ? -5.846 -5.105 8.335 1.00 85.00 119 PRO A CA 1
ATOM 932 C C . PRO A 1 119 ? -4.468 -4.767 8.885 1.00 85.00 119 PRO A C 1
ATOM 934 O O . PRO A 1 119 ? -4.108 -3.588 8.982 1.00 85.00 119 PRO A O 1
ATOM 937 N N . LYS A 1 120 ? -3.685 -5.798 9.181 1.00 85.62 120 LYS A N 1
ATOM 938 C CA . LYS A 1 120 ? -2.277 -5.622 9.517 1.00 85.62 120 LYS A CA 1
ATOM 939 C C . LYS A 1 120 ? -1.453 -5.316 8.272 1.00 85.62 120 LYS A C 1
ATOM 941 O O . LYS A 1 120 ? -1.798 -5.715 7.155 1.00 85.62 120 LYS A O 1
ATOM 946 N N . LEU A 1 121 ? -0.307 -4.663 8.459 1.00 85.81 121 LEU A N 1
ATOM 947 C CA . LEU A 1 121 ? 0.614 -4.404 7.349 1.00 85.81 121 LEU A CA 1
ATOM 948 C C . LEU A 1 121 ? 1.170 -5.707 6.742 1.00 85.81 121 LEU A C 1
ATOM 950 O O . LEU A 1 121 ? 1.329 -5.796 5.526 1.00 85.81 121 LEU A O 1
ATOM 954 N N . GLU A 1 122 ? 1.401 -6.732 7.568 1.00 83.00 122 GLU A N 1
ATOM 955 C CA . GLU A 1 122 ? 1.823 -8.069 7.125 1.00 83.00 122 GLU A CA 1
ATOM 956 C C . GLU A 1 122 ? 0.780 -8.762 6.234 1.00 83.00 122 GLU A C 1
ATOM 958 O O . GLU A 1 122 ? 1.128 -9.342 5.205 1.00 83.00 122 GLU A O 1
ATOM 963 N N . GLU A 1 123 ? -0.506 -8.642 6.571 1.00 88.00 123 GLU A N 1
ATOM 964 C CA . GLU A 1 123 ? -1.611 -9.190 5.778 1.00 88.00 123 GLU A CA 1
ATOM 965 C C . GLU A 1 123 ? -1.714 -8.468 4.433 1.00 88.00 123 GLU A C 1
ATOM 967 O O . GLU A 1 123 ? -1.877 -9.098 3.388 1.00 88.00 123 GLU A O 1
ATOM 972 N N . LEU A 1 124 ? -1.555 -7.139 4.444 1.00 89.38 124 LEU A N 1
ATOM 973 C CA . LEU A 1 124 ? -1.533 -6.342 3.222 1.00 89.38 124 LEU A CA 1
ATOM 974 C C . LEU A 1 124 ? -0.338 -6.709 2.328 1.00 89.38 124 LEU A C 1
ATOM 976 O O . LEU A 1 124 ? -0.483 -6.764 1.108 1.00 89.38 124 LEU A O 1
ATOM 980 N N . LEU A 1 125 ? 0.828 -6.993 2.917 1.00 89.69 125 LEU A N 1
ATOM 981 C CA . LEU A 1 125 ? 2.009 -7.453 2.186 1.00 89.69 125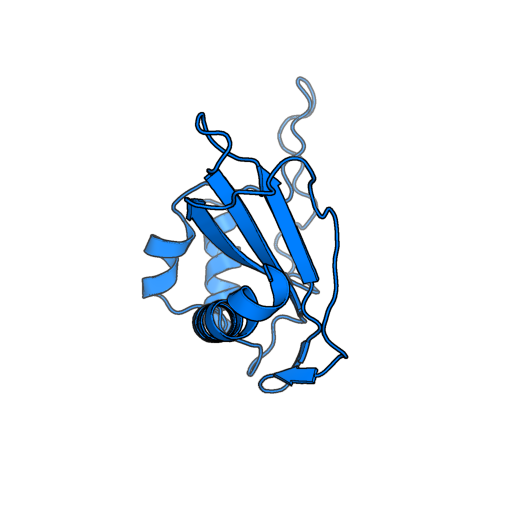 LEU A CA 1
ATOM 982 C C . LEU A 1 125 ? 1.806 -8.855 1.594 1.00 89.69 125 LEU A C 1
ATOM 984 O O . LEU A 1 125 ? 2.237 -9.109 0.471 1.00 89.69 125 LEU A O 1
ATOM 988 N N . ALA A 1 126 ? 1.135 -9.763 2.303 1.00 90.19 126 ALA A N 1
ATOM 989 C CA . ALA A 1 126 ? 0.787 -11.075 1.758 1.00 90.19 126 ALA A CA 1
ATOM 990 C C . ALA A 1 126 ? -0.147 -10.945 0.539 1.00 90.19 126 ALA A C 1
ATOM 992 O O . ALA A 1 126 ? 0.104 -11.543 -0.508 1.00 90.19 126 ALA A O 1
ATOM 993 N N . GLU A 1 127 ? -1.173 -10.096 0.636 1.00 92.19 127 GLU A N 1
ATOM 994 C CA . GLU A 1 127 ? -2.079 -9.798 -0.479 1.00 92.19 127 GLU A CA 1
ATOM 995 C C . GLU A 1 127 ? -1.362 -9.131 -1.658 1.00 92.19 127 GLU A C 1
ATOM 997 O O . GLU A 1 127 ? -1.645 -9.454 -2.811 1.00 92.19 127 GLU A O 1
ATOM 1002 N N . TYR A 1 128 ? -0.406 -8.240 -1.385 1.00 93.06 128 TYR A N 1
ATOM 1003 C CA . TYR A 1 128 ? 0.431 -7.622 -2.412 1.00 93.06 128 TYR A CA 1
ATOM 1004 C C . TYR A 1 128 ? 1.121 -8.680 -3.271 1.00 93.06 128 TYR A C 1
ATOM 1006 O O . TYR A 1 128 ? 1.024 -8.632 -4.494 1.00 93.06 128 TYR A O 1
ATOM 1014 N N . TRP A 1 129 ? 1.767 -9.665 -2.644 1.00 93.44 129 TRP A N 1
ATOM 1015 C CA . TRP A 1 129 ? 2.460 -10.729 -3.370 1.00 93.44 129 TRP A CA 1
ATOM 1016 C C . TRP A 1 129 ? 1.515 -11.629 -4.162 1.00 93.44 129 TRP A C 1
ATOM 1018 O O . TRP A 1 129 ? 1.865 -12.051 -5.262 1.00 93.44 129 TRP A O 1
ATOM 1028 N N . ASN A 1 130 ? 0.316 -11.886 -3.638 1.00 94.00 130 ASN A N 1
ATOM 1029 C CA . ASN A 1 130 ? -0.692 -12.684 -4.331 1.00 94.00 130 ASN A CA 1
ATOM 1030 C C . ASN A 1 130 ? -1.216 -11.988 -5.597 1.00 94.00 130 ASN A C 1
ATOM 1032 O O . ASN A 1 130 ? -1.460 -12.652 -6.601 1.00 94.00 130 ASN A O 1
ATOM 1036 N N . LEU A 1 131 ? -1.394 -10.664 -5.552 1.00 93.81 131 LEU A N 1
ATOM 1037 C CA . LEU A 1 131 ? -2.032 -9.890 -6.622 1.00 93.81 131 LEU A CA 1
ATOM 1038 C C . LEU A 1 131 ? -1.040 -9.256 -7.610 1.00 93.81 131 LEU A C 1
ATOM 1040 O O . LEU A 1 131 ? -1.420 -8.947 -8.739 1.00 93.81 131 LEU A O 1
ATOM 1044 N N . MET A 1 132 ? 0.225 -9.064 -7.216 1.00 92.44 132 MET A N 1
ATOM 1045 C CA . MET A 1 132 ? 1.246 -8.418 -8.051 1.00 92.44 132 MET A CA 1
ATOM 1046 C C . MET A 1 132 ? 1.399 -9.069 -9.440 1.00 92.44 132 MET A C 1
ATOM 1048 O O . MET A 1 132 ? 1.463 -8.312 -10.410 1.00 92.44 132 MET A O 1
ATOM 1052 N N . PRO A 1 133 ? 1.425 -10.412 -9.594 1.00 91.44 133 PRO A N 1
ATOM 1053 C CA . PRO A 1 133 ? 1.589 -11.024 -10.911 1.00 91.44 133 PRO A CA 1
ATOM 1054 C C . PRO A 1 133 ? 0.462 -10.683 -11.886 1.00 91.44 133 PRO A C 1
ATOM 1056 O O . PRO A 1 133 ? 0.735 -10.486 -13.059 1.00 91.44 133 PRO A O 1
ATOM 1059 N N . GLU A 1 134 ? -0.785 -10.598 -11.414 1.00 92.19 134 GLU A N 1
ATOM 1060 C CA . GLU A 1 134 ? -1.929 -10.219 -12.254 1.00 92.19 134 GLU A CA 1
ATOM 1061 C C . GLU A 1 134 ? -1.897 -8.729 -12.602 1.00 92.19 134 GLU A C 1
ATOM 1063 O O . GLU A 1 134 ? -2.200 -8.351 -13.727 1.00 92.19 134 GLU A O 1
ATOM 1068 N N . TYR A 1 135 ? -1.505 -7.880 -11.650 1.00 91.69 135 TYR A N 1
ATOM 1069 C CA . TYR A 1 135 ? -1.394 -6.441 -11.879 1.00 91.69 135 TYR A CA 1
ATOM 1070 C C . TYR A 1 135 ? -0.302 -6.077 -12.900 1.00 91.69 135 TYR A C 1
ATOM 1072 O O . TYR A 1 135 ? -0.492 -5.154 -13.685 1.00 91.69 135 TYR A O 1
ATOM 1080 N N . GLN A 1 136 ? 0.836 -6.778 -12.877 1.00 87.44 136 GLN A N 1
ATOM 1081 C CA . GLN A 1 136 ? 1.991 -6.504 -13.743 1.00 87.44 136 GLN A CA 1
ATOM 1082 C C . GLN A 1 136 ? 2.036 -7.360 -15.025 1.00 87.44 136 GLN A C 1
ATOM 1084 O O . GLN A 1 136 ? 3.038 -7.304 -15.742 1.00 87.44 136 GLN A O 1
ATOM 1089 N N . ALA A 1 137 ? 1.010 -8.180 -15.280 1.00 83.06 137 ALA A N 1
ATOM 1090 C CA . ALA A 1 137 ? 0.892 -9.001 -16.491 1.00 83.06 137 ALA A CA 1
ATOM 1091 C C . ALA A 1 137 ? 0.552 -8.156 -17.728 1.00 83.06 137 ALA A C 1
ATOM 1093 O O . ALA A 1 137 ? 1.134 -8.448 -18.799 1.00 83.06 137 ALA A O 1
#

Radius of gyration: 16.84 Å; chains: 1; bounding box: 34×44×42 Å

pLDDT: mean 77.96, std 15.92, range [38.47, 95.75]